Protein AF-A0A496REM6-F1 (afdb_monomer_lite)

pLDDT: mean 93.92, std 2.68, range [86.56, 97.94]

Secondary structure (DSSP, 8-state):
-EEEETTT--EEETTS--SS-TTSPPEEEE------GGGGTTS-SSGGGGTTTS--S-GGG---S----PPPPP-

Radius of gyration: 16.05 Å; chains: 1; bounding box: 31×34×40 Å

Sequence (75 aa):
MEYLCTECGKTYPSSEVIWQCTCGGLLDIIHEFRFEPDMVRNRYYSMWRYREALPVIKDTAIISFREGYTPLVPV

Structure (mmCIF, N/CA/C/O backbone):
data_AF-A0A496REM6-F1
#
_entry.id   AF-A0A496REM6-F1
#
loop_
_atom_site.group_PDB
_atom_site.id
_atom_site.type_symbol
_atom_site.label_atom_id
_atom_site.label_alt_id
_atom_site.label_comp_id
_atom_site.label_asym_id
_atom_site.label_entity_id
_atom_site.label_seq_id
_atom_site.pdbx_PDB_ins_code
_atom_site.Cartn_x
_atom_site.Cartn_y
_atom_site.Cartn_z
_atom_site.occupancy
_atom_site.B_iso_or_equiv
_atom_site.auth_seq_id
_atom_site.auth_comp_id
_atom_site.auth_asym_id
_atom_site.auth_atom_id
_atom_site.pdbx_PDB_model_num
ATOM 1 N N . MET A 1 1 ? -10.109 8.368 5.950 1.00 87.00 1 MET A N 1
ATOM 2 C CA . MET A 1 1 ? -9.621 6.983 5.842 1.00 87.00 1 MET A CA 1
ATOM 3 C C . MET A 1 1 ? -9.829 6.332 7.181 1.00 87.00 1 MET A C 1
ATOM 5 O O . MET A 1 1 ? -9.577 6.975 8.198 1.00 87.00 1 MET A O 1
ATOM 9 N N . GLU A 1 2 ? -10.330 5.110 7.169 1.00 94.00 2 GLU A N 1
ATOM 10 C CA . GLU A 1 2 ? -10.724 4.383 8.370 1.00 94.00 2 GLU A CA 1
ATOM 11 C C . GLU A 1 2 ? -10.269 2.935 8.247 1.00 94.00 2 GLU A C 1
ATOM 13 O O . GLU A 1 2 ? -10.125 2.415 7.138 1.00 94.00 2 GLU A O 1
ATOM 18 N N . TYR A 1 3 ? -10.047 2.297 9.388 1.00 96.00 3 TYR A N 1
ATOM 19 C CA . TYR A 1 3 ? -9.872 0.861 9.470 1.00 96.00 3 TYR A CA 1
ATOM 20 C C . TYR A 1 3 ? -11.205 0.196 9.790 1.00 96.00 3 TYR A C 1
ATOM 22 O O . TYR A 1 3 ? -11.956 0.699 10.624 1.00 96.00 3 TYR A O 1
ATOM 30 N N . LEU A 1 4 ? -11.474 -0.944 9.165 1.00 97.38 4 LEU A N 1
ATOM 31 C CA . LEU A 1 4 ? -12.651 -1.774 9.388 1.00 97.38 4 LEU A CA 1
ATOM 32 C C . LEU A 1 4 ? -12.219 -3.123 9.944 1.00 97.38 4 LEU A C 1
ATOM 34 O O . LEU A 1 4 ? -11.418 -3.822 9.331 1.00 97.38 4 LEU A O 1
ATOM 38 N N . CYS A 1 5 ? -12.773 -3.531 11.080 1.00 97.88 5 CYS A N 1
ATOM 39 C CA . CYS A 1 5 ? -12.597 -4.904 11.524 1.00 97.88 5 CYS A CA 1
ATOM 40 C C . CYS A 1 5 ? -13.367 -5.864 10.612 1.00 97.88 5 CYS A C 1
ATOM 42 O O . CYS A 1 5 ? -14.586 -5.761 10.473 1.00 97.88 5 CYS A O 1
ATOM 44 N N . THR A 1 6 ? -12.650 -6.840 10.065 1.00 97.44 6 THR A N 1
ATOM 45 C CA . THR A 1 6 ? -13.188 -7.871 9.163 1.00 97.44 6 THR A CA 1
ATOM 46 C C . THR A 1 6 ? -14.124 -8.875 9.847 1.00 97.44 6 THR A C 1
ATOM 48 O O . THR A 1 6 ? -14.877 -9.561 9.164 1.00 97.44 6 THR A O 1
ATOM 51 N N . GLU A 1 7 ? -14.120 -8.945 11.183 1.00 97.94 7 GLU A N 1
ATOM 52 C CA . GLU A 1 7 ? -14.947 -9.886 11.952 1.00 97.94 7 GLU A CA 1
ATOM 53 C C . GLU A 1 7 ? -16.179 -9.226 12.579 1.00 97.94 7 GLU A C 1
ATOM 55 O O . GLU A 1 7 ? -17.291 -9.729 12.443 1.00 97.94 7 GLU A O 1
ATOM 60 N N . CYS A 1 8 ? -16.002 -8.096 13.276 1.00 97.81 8 CYS A N 1
ATOM 61 C CA . CYS A 1 8 ? -17.086 -7.452 14.026 1.00 97.81 8 CYS A CA 1
ATOM 62 C C . CYS A 1 8 ? -17.624 -6.165 13.385 1.00 97.81 8 CYS A C 1
ATOM 64 O O . CYS A 1 8 ? -18.556 -5.565 13.919 1.00 97.81 8 CYS A O 1
ATOM 66 N N . GLY A 1 9 ? -17.027 -5.705 12.281 1.00 97.44 9 GLY A N 1
ATOM 67 C CA . GLY A 1 9 ? -17.459 -4.506 11.557 1.00 97.44 9 GLY A CA 1
ATOM 68 C C . GLY A 1 9 ? -17.185 -3.174 12.266 1.00 97.44 9 GLY A C 1
ATOM 69 O O . GLY A 1 9 ? -17.593 -2.126 11.772 1.00 97.44 9 GLY A O 1
ATOM 70 N N . LYS A 1 10 ? -16.503 -3.175 13.419 1.00 97.69 10 LYS A N 1
ATOM 71 C CA . LYS A 1 10 ? -16.132 -1.939 14.121 1.00 97.69 10 LYS A CA 1
ATOM 72 C C . LYS A 1 10 ? -15.149 -1.120 13.285 1.00 97.69 10 LYS A C 1
ATOM 74 O O . LYS A 1 10 ? -14.183 -1.676 12.760 1.00 97.69 10 LYS A O 1
ATOM 79 N N . THR A 1 11 ? -15.371 0.190 13.218 1.00 97.50 11 THR A N 1
ATOM 80 C CA . THR A 1 11 ? -14.484 1.126 12.527 1.00 97.50 11 THR A CA 1
ATOM 81 C C . THR A 1 11 ? -13.580 1.883 13.492 1.00 97.50 11 THR A C 1
ATOM 83 O O . THR A 1 11 ? -13.921 2.098 14.659 1.00 97.50 11 THR A O 1
ATOM 86 N N . TYR A 1 12 ? -12.410 2.273 12.994 1.00 96.44 12 TYR A N 1
ATOM 87 C CA . TYR A 1 12 ? -11.407 3.046 13.722 1.00 96.44 12 TYR A CA 1
ATOM 88 C C . TYR A 1 12 ? -10.820 4.129 12.810 1.00 96.44 12 TYR A C 1
ATOM 90 O O . TYR A 1 12 ? -10.625 3.880 11.617 1.00 96.44 12 TYR A O 1
ATOM 98 N N . PRO A 1 13 ? -10.497 5.325 13.323 1.00 94.81 13 PRO A N 1
ATOM 99 C CA . PRO A 1 13 ? -9.815 6.335 12.525 1.00 94.81 13 PRO A CA 1
ATOM 100 C C . PRO A 1 13 ? -8.383 5.884 12.198 1.00 94.81 13 PRO A C 1
ATOM 102 O O . PRO A 1 13 ? -7.674 5.373 13.062 1.00 94.81 13 PRO A O 1
ATOM 105 N N . SER A 1 14 ? -7.905 6.139 10.974 1.00 90.00 14 SER A N 1
ATOM 106 C CA . SER A 1 14 ? -6.556 5.712 10.554 1.00 90.00 14 SER A CA 1
ATOM 107 C C . SER A 1 14 ? -5.405 6.417 11.292 1.00 90.00 14 SER A C 1
ATOM 109 O O . SER A 1 14 ? -4.245 6.052 11.124 1.00 90.00 14 SER A O 1
ATOM 111 N N . SER A 1 15 ? -5.710 7.456 12.078 1.00 91.62 15 SER A N 1
ATOM 112 C CA . SER A 1 15 ? -4.769 8.134 12.977 1.00 91.62 15 SER A CA 1
ATOM 113 C C . SER A 1 15 ? -4.509 7.365 14.275 1.00 91.62 15 SER A C 1
ATOM 115 O O . SER A 1 15 ? -3.589 7.714 15.011 1.00 91.62 15 SER A O 1
ATOM 117 N N . GLU A 1 16 ? -5.336 6.370 14.596 1.00 93.75 16 GLU A N 1
ATOM 118 C CA . GLU A 1 16 ? -5.165 5.541 15.783 1.00 93.75 16 GLU A CA 1
ATOM 119 C C . GLU A 1 16 ? -4.073 4.490 15.543 1.00 93.75 16 GLU A C 1
ATOM 121 O O . GLU A 1 16 ? -4.086 3.764 14.548 1.00 93.75 16 GLU A O 1
ATOM 126 N N . VAL A 1 17 ? -3.103 4.414 16.459 1.00 92.94 17 VAL A N 1
ATOM 127 C CA . VAL A 1 17 ? -1.961 3.492 16.361 1.00 92.94 17 VAL A CA 1
ATOM 128 C C . VAL A 1 17 ? -2.356 2.136 16.947 1.00 92.94 17 VAL A C 1
ATOM 130 O O . VAL A 1 17 ? -2.000 1.792 18.072 1.00 92.94 17 VAL A O 1
ATOM 133 N N . ILE A 1 18 ? -3.129 1.376 16.175 1.00 95.06 18 ILE A N 1
ATOM 134 C CA . ILE A 1 18 ? -3.582 0.020 16.502 1.00 95.06 18 ILE A CA 1
ATOM 135 C C . ILE A 1 18 ? -3.218 -0.941 15.373 1.00 95.06 18 ILE A C 1
ATOM 137 O O . ILE A 1 18 ? -3.135 -0.556 14.211 1.00 95.06 18 ILE A O 1
ATOM 141 N N . TRP A 1 19 ? -3.013 -2.207 15.719 1.00 93.94 19 TRP A N 1
ATOM 142 C CA . TRP A 1 19 ? -2.698 -3.268 14.758 1.00 93.94 19 TRP A CA 1
ATOM 143 C C . TRP A 1 19 ? -3.742 -4.398 14.758 1.00 93.94 19 TRP A C 1
ATOM 145 O O . TRP A 1 19 ? -3.697 -5.273 13.900 1.00 93.94 19 TRP A O 1
ATOM 155 N N . GLN A 1 20 ? -4.694 -4.373 15.699 1.00 96.50 20 GLN A N 1
ATOM 156 C CA . GLN A 1 20 ? -5.744 -5.379 15.863 1.00 96.50 20 GLN A CA 1
ATOM 157 C C . GLN A 1 20 ? -7.010 -4.739 16.439 1.00 96.50 20 GLN A C 1
ATOM 159 O O . GLN A 1 20 ? -6.936 -3.793 17.228 1.00 96.50 20 GLN A O 1
ATOM 164 N N . CYS A 1 21 ? -8.181 -5.264 16.073 1.00 97.56 21 CYS A N 1
ATOM 165 C CA . CYS A 1 21 ? -9.429 -4.875 16.718 1.00 97.56 21 CYS A CA 1
ATOM 166 C C . CYS A 1 21 ? -9.484 -5.393 18.164 1.00 97.56 21 CYS A C 1
ATOM 168 O O . CYS A 1 21 ? -8.966 -6.459 18.486 1.00 97.56 21 CYS A O 1
ATOM 170 N N . THR A 1 22 ? -10.230 -4.705 19.028 1.00 97.31 22 THR A N 1
ATOM 171 C CA . THR A 1 22 ? -10.492 -5.149 20.407 1.00 97.31 22 THR A CA 1
ATOM 172 C C . THR A 1 22 ? -11.227 -6.494 20.498 1.00 97.31 22 THR A C 1
ATOM 174 O O . THR A 1 22 ? -11.264 -7.080 21.572 1.00 97.31 22 THR A O 1
ATOM 177 N N . CYS A 1 23 ? -11.828 -6.982 19.405 1.00 97.62 23 CYS A N 1
ATOM 178 C CA . CYS A 1 23 ? -12.435 -8.316 19.344 1.00 97.62 23 CYS A CA 1
ATOM 179 C C . CYS A 1 23 ? -11.453 -9.442 18.966 1.00 97.62 23 CYS A C 1
ATOM 181 O O . CYS A 1 23 ? -11.822 -10.605 19.065 1.00 97.62 23 CYS A O 1
ATOM 183 N N . GLY A 1 24 ? -10.227 -9.109 18.543 1.00 97.56 24 GLY A N 1
ATOM 184 C CA . GLY A 1 24 ? -9.238 -10.063 18.030 1.00 97.56 24 GLY A CA 1
ATOM 185 C C . GLY A 1 24 ? -9.125 -10.110 16.499 1.00 97.56 24 GLY A C 1
ATOM 186 O O . GLY A 1 24 ? -8.103 -10.561 15.986 1.00 97.56 24 GLY A O 1
ATOM 187 N N . GLY A 1 25 ? -10.110 -9.588 15.766 1.00 97.62 25 GLY A N 1
ATOM 188 C CA . GLY A 1 25 ? -10.106 -9.606 14.303 1.00 97.62 25 GLY A CA 1
ATOM 189 C C . GLY A 1 25 ? -9.084 -8.671 13.646 1.00 97.62 25 GLY A C 1
ATOM 190 O O . GLY A 1 25 ? -8.664 -7.655 14.218 1.00 97.62 25 GLY A O 1
ATOM 191 N N . LEU A 1 26 ? -8.727 -9.002 12.402 1.00 97.62 26 LEU A N 1
ATOM 192 C CA . LEU A 1 26 ? -7.852 -8.193 11.549 1.00 97.62 26 LEU A CA 1
ATOM 193 C C . LEU A 1 26 ? -8.554 -6.921 11.063 1.00 97.62 26 LEU A C 1
ATOM 195 O O . LEU A 1 26 ? -9.775 -6.893 10.870 1.00 97.62 26 LEU A O 1
ATOM 199 N N . LEU A 1 27 ? -7.749 -5.882 10.851 1.00 96.94 27 LEU A N 1
ATOM 200 C CA . LEU A 1 27 ? -8.174 -4.585 10.341 1.00 96.94 27 LEU A CA 1
ATOM 201 C C . LEU A 1 27 ? -7.912 -4.504 8.833 1.00 96.94 27 LEU A C 1
ATOM 203 O O . LEU A 1 27 ? -6.793 -4.746 8.387 1.00 96.94 27 LEU A O 1
ATOM 207 N N . ASP A 1 28 ? -8.939 -4.139 8.077 1.00 95.44 28 ASP A N 1
ATOM 208 C CA . ASP A 1 28 ? -8.860 -3.759 6.667 1.00 95.44 28 ASP A CA 1
ATOM 209 C C . ASP A 1 28 ? -8.944 -2.229 6.530 1.00 95.44 28 ASP A C 1
ATOM 211 O O . ASP A 1 28 ? -9.316 -1.539 7.480 1.00 95.44 28 ASP A O 1
ATOM 215 N N . ILE A 1 29 ? -8.597 -1.677 5.369 1.00 93.50 29 ILE A N 1
ATOM 216 C CA . ILE A 1 29 ? -8.622 -0.234 5.102 1.00 93.50 29 ILE A CA 1
ATOM 217 C C . ILE A 1 29 ? -9.833 0.102 4.234 1.00 93.50 29 ILE A C 1
ATOM 219 O O . ILE A 1 29 ? -9.945 -0.353 3.098 1.00 93.50 29 ILE A O 1
ATOM 223 N N . ILE A 1 30 ? -10.697 0.991 4.722 1.00 92.94 30 ILE A N 1
ATOM 224 C CA . ILE A 1 30 ? -11.753 1.582 3.898 1.00 92.94 30 ILE A CA 1
ATOM 225 C C . ILE A 1 30 ? -11.122 2.691 3.049 1.00 92.94 30 ILE A C 1
ATOM 227 O O . ILE A 1 30 ? -10.830 3.793 3.536 1.00 92.94 30 ILE A O 1
ATOM 231 N N . HIS A 1 31 ? -10.906 2.386 1.770 1.00 89.38 31 HIS A N 1
ATOM 232 C CA . HIS A 1 31 ? -10.375 3.311 0.771 1.00 89.38 31 HIS A CA 1
ATOM 233 C C . HIS A 1 31 ? -11.115 3.142 -0.553 1.00 89.38 31 HIS A C 1
ATOM 235 O O . HIS A 1 31 ? -10.894 2.185 -1.292 1.00 89.38 31 HIS A O 1
ATOM 241 N N . GLU A 1 32 ? -11.996 4.090 -0.859 1.00 89.81 32 GLU A N 1
ATOM 242 C CA . GLU A 1 32 ? -12.578 4.196 -2.192 1.00 89.81 32 GLU A CA 1
ATOM 243 C C . GLU A 1 32 ? -11.598 4.907 -3.121 1.00 89.81 32 GLU A C 1
ATOM 245 O O . GLU A 1 32 ? -11.052 5.964 -2.797 1.00 89.81 32 GLU A O 1
ATOM 250 N N . PHE A 1 33 ? -11.402 4.345 -4.309 1.00 90.75 33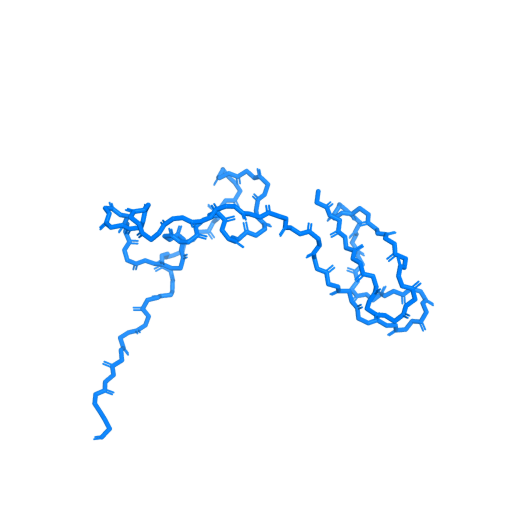 PHE A N 1
ATOM 251 C CA . PHE A 1 33 ? -10.572 4.950 -5.334 1.00 90.75 33 PHE A CA 1
ATOM 252 C C . PHE A 1 33 ? -11.219 4.839 -6.702 1.00 90.75 33 PHE A C 1
ATOM 254 O O . PHE A 1 33 ? -11.967 3.910 -7.002 1.00 90.75 33 PHE A O 1
ATOM 261 N N . ARG A 1 34 ? -10.868 5.787 -7.568 1.00 91.62 34 ARG A N 1
ATOM 262 C CA . ARG A 1 34 ? -11.147 5.711 -8.996 1.00 91.62 34 ARG A CA 1
ATOM 263 C C . ARG A 1 34 ? -9.826 5.602 -9.726 1.00 91.62 34 ARG A C 1
ATOM 265 O O . ARG A 1 34 ? -8.939 6.427 -9.533 1.00 91.62 34 ARG A O 1
ATOM 272 N N . PHE A 1 35 ? -9.716 4.592 -10.571 1.00 91.62 35 PHE A N 1
ATOM 273 C CA . PHE A 1 35 ? -8.517 4.337 -11.345 1.00 91.62 35 PHE A CA 1
ATOM 274 C C . PHE A 1 35 ? -8.889 4.124 -12.807 1.00 91.62 35 PHE A C 1
ATOM 276 O O . PHE A 1 35 ? -9.751 3.302 -13.117 1.00 91.62 35 PHE A O 1
ATOM 283 N N . GLU A 1 36 ? -8.225 4.850 -13.701 1.00 92.69 36 GLU A N 1
ATOM 284 C CA . GLU A 1 36 ? -8.346 4.654 -15.143 1.00 92.69 36 GLU A CA 1
ATOM 285 C C . GLU A 1 36 ? -6.984 4.216 -15.696 1.00 92.69 36 GLU A C 1
ATOM 287 O O . GLU A 1 36 ? -5.977 4.864 -15.396 1.00 92.69 36 GLU A O 1
ATOM 292 N N . PRO A 1 37 ? -6.911 3.146 -16.513 1.00 89.88 37 PRO A N 1
ATOM 293 C CA . PRO A 1 37 ? -5.636 2.616 -17.003 1.00 89.88 37 PRO A CA 1
ATOM 294 C C . PRO A 1 37 ? -4.736 3.649 -17.695 1.00 89.88 37 PRO A C 1
ATOM 296 O O . PRO A 1 37 ? -3.511 3.549 -17.633 1.00 89.88 37 PRO A O 1
ATOM 299 N N . ASP A 1 38 ? -5.315 4.669 -18.326 1.00 93.88 38 ASP A N 1
ATOM 300 C CA . ASP A 1 38 ? -4.550 5.699 -19.028 1.00 93.88 38 ASP A CA 1
ATOM 301 C C . 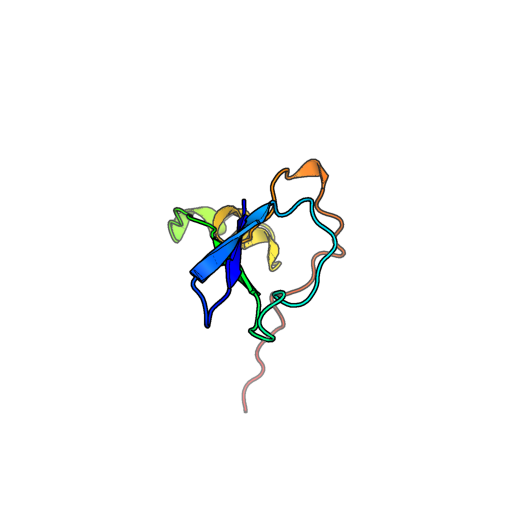ASP A 1 38 ? -3.776 6.634 -18.084 1.00 93.88 38 ASP A C 1
ATOM 303 O O . ASP A 1 38 ? -2.735 7.169 -18.477 1.00 93.88 38 ASP A O 1
ATOM 307 N N . MET A 1 39 ? -4.195 6.756 -16.816 1.00 92.12 39 MET A N 1
ATOM 308 C CA . MET A 1 39 ? -3.546 7.613 -15.811 1.00 92.12 39 MET A CA 1
ATOM 309 C C . MET A 1 39 ? -2.085 7.228 -15.549 1.00 92.12 39 MET A C 1
ATOM 311 O O . MET A 1 39 ? -1.281 8.071 -15.145 1.00 92.12 39 MET A O 1
ATOM 315 N N . VAL A 1 40 ? -1.711 5.968 -15.796 1.00 94.56 40 VAL A N 1
ATOM 316 C CA . VAL A 1 40 ? -0.371 5.457 -15.471 1.00 94.56 40 VAL A CA 1
ATOM 317 C C . VAL A 1 40 ? 0.605 5.464 -16.642 1.00 94.56 40 VAL A C 1
ATOM 319 O O . VAL A 1 40 ? 1.775 5.124 -16.442 1.00 94.56 40 VAL A O 1
ATOM 322 N N . ARG A 1 41 ? 0.162 5.821 -17.856 1.00 92.12 41 ARG A N 1
ATOM 323 C CA . ARG A 1 41 ? 0.983 5.714 -19.079 1.00 92.12 41 ARG A CA 1
ATOM 324 C C . ARG A 1 41 ? 2.230 6.595 -19.047 1.00 92.12 41 ARG A C 1
ATOM 326 O O . ARG A 1 41 ? 3.295 6.140 -19.438 1.00 92.12 41 ARG A O 1
ATOM 333 N N . ASN A 1 42 ? 2.095 7.821 -18.542 1.00 91.38 42 ASN A N 1
ATOM 334 C CA . ASN A 1 42 ? 3.170 8.823 -18.524 1.00 91.38 42 ASN A CA 1
ATOM 335 C C . ASN A 1 42 ? 3.854 8.956 -17.154 1.00 91.38 42 ASN A C 1
ATOM 337 O O . ASN A 1 42 ? 4.627 9.886 -16.930 1.00 91.38 42 ASN A O 1
ATOM 341 N N . ARG A 1 43 ? 3.547 8.060 -16.211 1.00 93.06 43 ARG A N 1
ATOM 342 C CA . ARG A 1 43 ? 4.145 8.066 -14.872 1.00 93.06 43 ARG A CA 1
ATOM 343 C C . ARG A 1 43 ? 5.409 7.226 -14.849 1.00 93.06 43 ARG A C 1
ATOM 345 O O . ARG A 1 43 ? 5.554 6.277 -15.614 1.00 93.06 43 ARG A O 1
ATOM 352 N N . TYR A 1 44 ? 6.300 7.562 -13.923 1.00 93.69 44 TYR A N 1
ATOM 353 C CA . TYR A 1 44 ? 7.503 6.778 -13.686 1.00 93.69 44 TYR A CA 1
ATOM 354 C C . TYR A 1 44 ? 7.154 5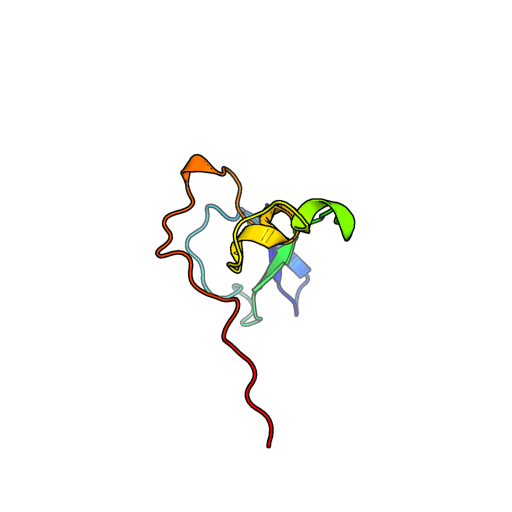.315 -13.368 1.00 93.69 44 TYR A C 1
ATOM 356 O O . TYR A 1 44 ? 6.160 5.037 -12.696 1.00 93.69 44 TYR A O 1
ATOM 364 N N . TYR A 1 45 ? 7.981 4.383 -13.839 1.00 94.00 45 TYR A N 1
ATOM 365 C CA . TYR A 1 45 ? 7.812 2.948 -13.628 1.00 94.00 45 TYR A CA 1
ATOM 366 C C . TYR A 1 45 ? 8.162 2.538 -12.189 1.00 94.00 45 TYR A C 1
ATOM 368 O O . TYR A 1 45 ? 9.233 2.008 -11.922 1.00 94.00 45 TYR A O 1
ATOM 376 N N . SER A 1 46 ? 7.253 2.806 -11.256 1.00 95.12 46 SER A N 1
ATOM 377 C CA . SER A 1 46 ? 7.316 2.379 -9.852 1.00 95.12 46 SER A CA 1
ATOM 378 C C . SER A 1 46 ? 5.924 1.977 -9.362 1.00 95.12 46 SER A C 1
ATOM 380 O O . SER A 1 46 ? 4.935 2.180 -10.073 1.00 95.12 46 SER A O 1
ATOM 382 N N . MET A 1 47 ? 5.807 1.442 -8.141 1.00 95.19 47 MET A N 1
ATOM 383 C CA . MET A 1 47 ? 4.491 1.173 -7.535 1.00 95.19 47 MET A CA 1
ATOM 384 C C . MET A 1 47 ? 3.622 2.438 -7.436 1.00 95.19 47 MET A C 1
ATOM 386 O O . MET A 1 47 ? 2.403 2.3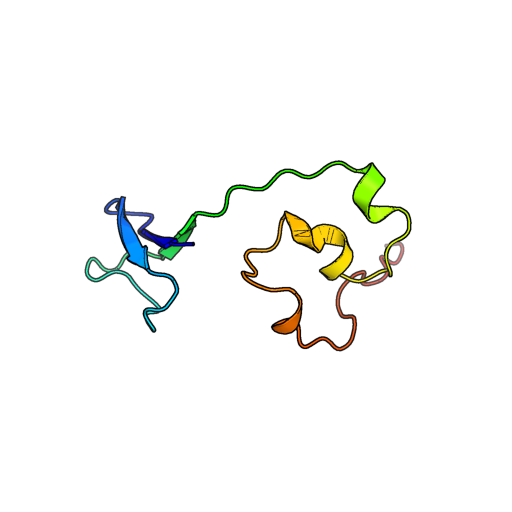75 -7.578 1.00 95.19 47 MET A O 1
ATOM 390 N N . TRP A 1 48 ? 4.252 3.608 -7.292 1.00 94.81 48 TRP A N 1
ATOM 391 C CA . TRP A 1 48 ? 3.576 4.899 -7.142 1.00 94.81 48 TRP A CA 1
ATOM 392 C C . TRP A 1 48 ? 2.850 5.371 -8.396 1.00 94.81 48 TRP A C 1
ATOM 394 O O . TRP A 1 48 ? 2.052 6.304 -8.324 1.00 94.81 48 TRP A O 1
ATOM 404 N N . ARG A 1 49 ? 3.048 4.715 -9.545 1.00 94.50 49 ARG A N 1
ATOM 405 C CA . ARG A 1 49 ? 2.213 4.984 -10.718 1.00 94.50 49 ARG A CA 1
ATOM 406 C C . ARG A 1 49 ? 0.731 4.706 -10.448 1.00 94.50 49 ARG A C 1
ATOM 408 O O . ARG A 1 49 ? -0.095 5.380 -11.048 1.00 94.50 49 ARG A O 1
ATOM 415 N N . TYR A 1 50 ? 0.406 3.809 -9.511 1.00 94.38 50 TYR A N 1
ATOM 416 C CA . TYR A 1 50 ? -0.957 3.452 -9.090 1.00 94.38 50 TYR A CA 1
ATOM 417 C C . TYR A 1 50 ? -1.466 4.287 -7.901 1.00 94.38 50 TYR A C 1
ATOM 419 O O . TYR A 1 50 ? -2.251 3.800 -7.090 1.00 94.38 50 TYR A O 1
ATOM 427 N N . ARG A 1 51 ? -0.991 5.532 -7.766 1.00 93.12 51 ARG A N 1
ATOM 428 C CA . ARG A 1 51 ? -1.225 6.419 -6.616 1.00 93.12 51 ARG A CA 1
ATOM 429 C C . ARG A 1 51 ? -2.675 6.468 -6.126 1.00 93.12 51 ARG A C 1
ATOM 431 O O . ARG A 1 51 ? -2.898 6.519 -4.920 1.00 93.12 51 ARG A O 1
ATOM 438 N N . GLU A 1 52 ? -3.635 6.463 -7.037 1.00 92.81 52 GLU A N 1
ATOM 439 C CA . GLU A 1 52 ? -5.065 6.557 -6.742 1.00 92.81 52 GLU A CA 1
ATOM 440 C C . GLU A 1 52 ? -5.565 5.341 -5.957 1.00 92.81 52 GLU A C 1
ATOM 442 O O . GLU A 1 52 ? -6.361 5.489 -5.034 1.00 92.81 52 GLU A O 1
ATOM 447 N N . ALA A 1 53 ? -5.059 4.149 -6.281 1.00 92.44 53 ALA A N 1
ATOM 448 C CA . ALA A 1 53 ? -5.428 2.904 -5.613 1.00 92.44 53 ALA A CA 1
ATOM 449 C C . ALA A 1 53 ? -4.751 2.735 -4.243 1.00 92.44 53 ALA A C 1
ATOM 451 O O . ALA A 1 53 ? -5.182 1.911 -3.442 1.00 92.44 53 ALA A O 1
ATOM 452 N N . LEU A 1 54 ? -3.693 3.504 -3.963 1.00 92.75 54 LEU A N 1
ATOM 453 C CA . LEU A 1 54 ? -2.965 3.419 -2.703 1.00 92.75 54 LEU A CA 1
ATOM 454 C C . LEU A 1 54 ? -3.599 4.327 -1.637 1.00 92.75 54 LEU A C 1
ATOM 456 O O . LEU A 1 54 ? -3.810 5.519 -1.896 1.00 92.75 54 LEU A O 1
ATOM 460 N N . PRO A 1 55 ? -3.829 3.812 -0.414 1.00 91.75 55 PRO A N 1
ATOM 461 C CA . PRO A 1 55 ? -4.445 4.552 0.679 1.00 91.75 55 PRO A CA 1
ATOM 462 C C . PRO A 1 55 ? -3.445 5.524 1.332 1.00 91.75 55 PRO A C 1
ATOM 464 O O . PRO A 1 55 ? -3.068 5.391 2.493 1.00 91.75 55 PRO A O 1
ATOM 467 N N . VAL A 1 56 ? -3.027 6.551 0.590 1.00 90.75 56 VAL A N 1
ATOM 468 C CA . VAL A 1 56 ? -2.181 7.645 1.091 1.00 90.75 56 VAL A CA 1
ATOM 469 C C . VAL A 1 56 ? -2.966 8.953 1.083 1.00 90.75 56 VAL A C 1
ATOM 471 O O . VAL A 1 56 ? -3.563 9.331 0.074 1.00 90.75 56 VAL A O 1
ATOM 474 N N . ILE A 1 57 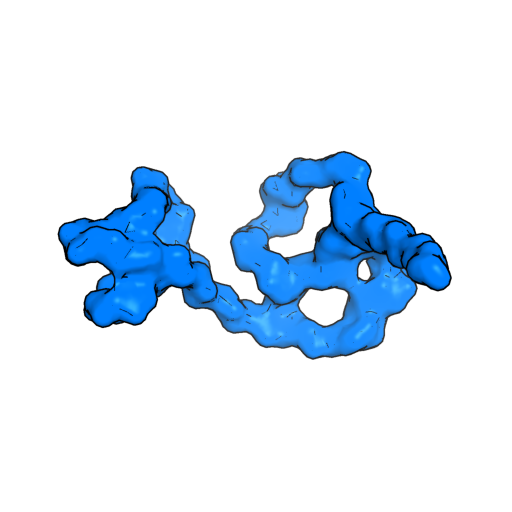? -2.953 9.667 2.212 1.00 86.56 57 ILE A N 1
ATOM 475 C CA . ILE A 1 57 ? -3.766 10.879 2.412 1.00 86.56 57 ILE A CA 1
ATOM 476 C C . ILE A 1 57 ? -3.201 12.075 1.629 1.00 86.56 57 ILE A C 1
ATOM 478 O O . ILE A 1 57 ? -3.961 12.848 1.053 1.00 86.56 57 ILE A O 1
ATOM 482 N N . LYS A 1 58 ? -1.873 12.248 1.605 1.00 91.25 58 LYS A N 1
ATOM 483 C CA . LYS A 1 58 ? -1.197 13.369 0.929 1.00 91.25 58 LYS A CA 1
ATOM 484 C C . LYS A 1 58 ? 0.033 12.881 0.179 1.00 91.25 58 LYS A C 1
ATOM 486 O O . LYS A 1 58 ? 0.838 12.152 0.746 1.00 91.25 58 LYS A O 1
ATOM 491 N N . ASP A 1 59 ? 0.234 13.369 -1.040 1.00 92.00 59 ASP A N 1
ATOM 492 C CA . ASP A 1 59 ? 1.396 13.003 -1.865 1.00 92.00 59 ASP A CA 1
ATOM 493 C C . ASP A 1 59 ? 2.720 13.435 -1.228 1.00 92.00 59 ASP A C 1
ATOM 495 O O . ASP A 1 59 ? 3.732 12.760 -1.368 1.00 92.00 59 ASP A O 1
ATOM 499 N N . THR A 1 60 ? 2.705 14.511 -0.438 1.00 95.00 60 THR A N 1
ATOM 500 C CA . THR A 1 60 ? 3.873 14.980 0.320 1.00 95.00 60 THR A CA 1
ATOM 501 C C . THR A 1 60 ? 4.315 14.017 1.424 1.00 95.00 60 THR A C 1
ATOM 503 O O . THR A 1 60 ? 5.392 14.201 1.978 1.00 95.00 60 THR A O 1
ATOM 506 N N . ALA A 1 61 ? 3.493 13.024 1.782 1.00 92.12 61 ALA A N 1
ATOM 507 C CA . ALA A 1 61 ? 3.853 11.981 2.742 1.00 92.12 61 ALA A CA 1
ATOM 508 C C . ALA A 1 61 ? 4.562 10.784 2.081 1.00 92.12 61 ALA A C 1
ATOM 510 O O . ALA A 1 61 ? 4.972 9.858 2.777 1.00 92.12 61 ALA A O 1
ATOM 511 N N . ILE A 1 62 ? 4.702 10.782 0.751 1.00 94.25 62 ILE A N 1
ATOM 512 C CA . ILE A 1 62 ? 5.349 9.698 0.016 1.00 94.25 62 ILE A CA 1
ATOM 513 C C . ILE A 1 62 ? 6.865 9.845 0.143 1.00 94.25 62 ILE A C 1
ATOM 515 O O . ILE A 1 62 ? 7.476 10.743 -0.436 1.00 94.25 62 ILE A O 1
ATOM 519 N N . ILE A 1 63 ? 7.473 8.922 0.882 1.00 95.12 63 ILE A N 1
ATOM 520 C CA . ILE A 1 63 ? 8.921 8.730 0.951 1.00 95.12 63 ILE A CA 1
ATOM 521 C C . ILE A 1 63 ? 9.219 7.458 0.164 1.00 95.12 63 ILE A C 1
ATOM 523 O O . ILE A 1 63 ? 8.703 6.396 0.502 1.00 95.12 63 ILE A O 1
ATOM 527 N N . SER A 1 64 ? 10.007 7.559 -0.905 1.00 94.25 64 SER A N 1
ATOM 528 C CA . SER A 1 64 ? 10.185 6.449 -1.843 1.00 94.25 64 SER A CA 1
ATOM 529 C C . SER A 1 64 ? 11.586 6.410 -2.443 1.00 94.25 64 SER A C 1
ATOM 531 O O . SER A 1 64 ? 12.180 7.448 -2.742 1.00 94.25 64 SER A O 1
ATOM 533 N N . PHE A 1 65 ? 12.064 5.191 -2.697 1.00 95.62 65 PHE A N 1
ATOM 534 C CA . PHE A 1 65 ? 13.242 4.908 -3.520 1.00 95.62 65 PHE A CA 1
ATOM 535 C C . PHE A 1 65 ? 12.866 4.515 -4.956 1.00 95.62 65 PHE A C 1
ATOM 537 O O . PHE A 1 65 ? 13.712 4.050 -5.717 1.00 95.62 65 PHE A O 1
ATOM 544 N N . ARG A 1 66 ? 11.604 4.742 -5.344 1.00 92.81 66 ARG A N 1
ATOM 545 C CA . ARG A 1 66 ? 10.983 4.342 -6.617 1.00 92.81 66 ARG A CA 1
ATOM 546 C C . ARG A 1 66 ? 10.850 2.829 -6.781 1.00 92.81 66 ARG A C 1
ATOM 548 O O . ARG A 1 66 ? 10.924 2.310 -7.889 1.00 92.81 66 ARG A O 1
ATOM 555 N N . GLU A 1 67 ? 10.619 2.144 -5.673 1.00 96.25 67 GLU A N 1
ATOM 556 C CA . GLU A 1 67 ? 10.404 0.708 -5.591 1.00 96.25 67 GLU A CA 1
ATOM 557 C C . GLU A 1 67 ? 9.163 0.217 -6.365 1.00 96.25 67 GLU A C 1
ATOM 559 O O . GLU A 1 67 ? 8.267 0.980 -6.743 1.00 96.25 67 GLU A O 1
ATOM 564 N N . GLY A 1 68 ? 9.100 -1.097 -6.581 1.00 94.56 68 GLY A N 1
ATOM 565 C CA . GLY A 1 68 ? 8.093 -1.746 -7.416 1.00 94.56 68 GLY A CA 1
ATOM 566 C C . GLY A 1 68 ? 8.519 -1.829 -8.881 1.00 94.56 68 GLY A C 1
ATOM 567 O O . GLY A 1 68 ? 9.675 -1.600 -9.218 1.00 94.56 68 GLY A O 1
ATOM 568 N N . TYR A 1 69 ? 7.572 -2.205 -9.746 1.00 93.38 69 TYR A N 1
ATOM 569 C CA . TYR A 1 69 ? 7.831 -2.470 -11.168 1.00 93.38 69 TYR A CA 1
ATOM 570 C C . TYR A 1 69 ? 9.005 -3.442 -11.404 1.00 93.38 69 TYR A C 1
ATOM 572 O O . TYR A 1 69 ? 9.801 -3.283 -12.329 1.00 93.38 69 TYR A O 1
ATOM 580 N N . THR A 1 70 ? 9.119 -4.454 -10.538 1.00 94.12 70 THR A N 1
ATOM 581 C CA . THR A 1 70 ? 10.166 -5.473 -10.614 1.00 94.12 70 THR A CA 1
ATOM 582 C C . THR A 1 70 ? 10.101 -6.183 -11.969 1.00 94.12 70 THR A C 1
ATOM 584 O O . THR A 1 70 ? 9.028 -6.678 -12.326 1.00 94.12 70 THR A O 1
ATOM 587 N N . PRO A 1 71 ? 11.210 -6.250 -12.731 1.00 92.62 71 PRO A N 1
ATOM 588 C CA . PRO A 1 71 ? 11.225 -6.928 -14.019 1.00 92.62 71 PRO A CA 1
ATOM 589 C C . PRO A 1 71 ? 10.788 -8.387 -13.889 1.00 92.62 71 PRO A C 1
ATOM 591 O O . PRO A 1 71 ? 11.294 -9.124 -13.044 1.00 92.62 71 PRO A O 1
ATOM 594 N N . LEU A 1 72 ? 9.865 -8.803 -14.752 1.00 94.50 72 LEU A N 1
ATOM 595 C CA . LEU A 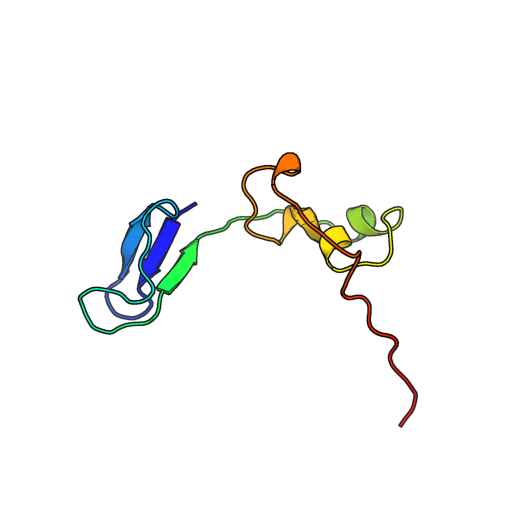1 72 ? 9.528 -10.210 -14.921 1.00 94.50 72 LEU A CA 1
ATOM 596 C C . LEU A 1 72 ? 10.517 -10.816 -15.916 1.00 94.50 72 LEU A C 1
ATOM 598 O O . LEU A 1 72 ? 10.679 -10.299 -17.022 1.00 94.50 72 LEU A O 1
ATOM 602 N N . VAL A 1 73 ? 11.183 -11.895 -15.517 1.00 94.75 73 VAL A N 1
ATOM 603 C CA . VAL A 1 73 ? 12.069 -12.667 -16.393 1.00 94.75 73 VAL A CA 1
ATOM 604 C C . VAL A 1 73 ? 11.317 -13.884 -16.935 1.00 94.75 73 VAL A C 1
ATOM 606 O O . VAL A 1 73 ? 10.467 -14.424 -16.222 1.00 94.75 73 VAL A O 1
ATOM 609 N N . PRO A 1 74 ? 11.584 -14.315 -18.180 1.00 92.62 74 PRO A N 1
ATOM 610 C CA . PRO A 1 74 ? 11.058 -15.578 -18.686 1.00 92.62 74 PRO A CA 1
ATOM 611 C C . PRO A 1 74 ? 11.446 -16.744 -17.769 1.00 92.62 74 PRO A C 1
ATOM 613 O O . PRO A 1 74 ? 12.516 -16.715 -17.157 1.00 92.62 74 PRO A O 1
ATOM 616 N N . VAL A 1 75 ? 10.566 -17.743 -17.691 1.00 87.00 75 VAL A N 1
ATOM 617 C CA . VAL A 1 75 ? 10.804 -19.006 -16.973 1.00 87.00 75 VAL A CA 1
ATOM 618 C C . VAL A 1 75 ? 11.553 -19.977 -17.872 1.00 87.00 75 VAL A C 1
ATOM 620 O O . VAL A 1 75 ? 11.174 -20.062 -19.063 1.00 87.00 75 VAL A O 1
#

Foldseek 3Di:
DWKAFPPPRDIGRPPDPDQADPVRGGIDDPADFDDDPVQLPPPDQAPCSRVRPDPDPDPVPDDDPRHDNPDDDDD